Protein AF-A0AAW4WGA5-F1 (afdb_monomer)

Secondary structure (DSSP, 8-state):
---EEEEEEEETTSPEEPPPTT--SHHHHHHHHHHH-SS-EEEEEEEEPPPPPHHHHHHHHHHHHHHHHHHT-SS-EEEEEETTS-EEEEEEETTEEEETT-SSEES-HHHHHHHHHHH--S-EEEEEE-

Structure (mmCIF, N/CA/C/O backbone):
data_AF-A0AAW4WGA5-F1
#
_entry.id   AF-A0AAW4WGA5-F1
#
loop_
_atom_site.group_PDB
_atom_site.id
_atom_site.type_symbol
_atom_site.label_atom_id
_atom_site.label_alt_id
_atom_site.label_comp_id
_atom_site.label_asym_id
_atom_site.label_entity_id
_atom_site.label_seq_id
_atom_site.pdbx_PDB_ins_code
_atom_site.Cartn_x
_atom_site.Cartn_y
_atom_site.Cartn_z
_atom_site.occupancy
_atom_site.B_iso_or_equiv
_atom_site.auth_seq_id
_atom_site.auth_comp_id
_atom_site.auth_asym_id
_atom_site.auth_atom_id
_atom_site.pdbx_PDB_model_num
ATOM 1 N N . MET A 1 1 ? 5.577 13.013 -8.281 1.00 40.00 1 MET A N 1
ATOM 2 C CA . MET A 1 1 ? 5.959 11.819 -9.052 1.00 40.00 1 MET A CA 1
ATOM 3 C C . MET A 1 1 ? 7.073 12.205 -10.008 1.00 40.00 1 MET A C 1
ATOM 5 O O . MET A 1 1 ? 6.894 13.150 -10.772 1.00 40.00 1 MET A O 1
ATOM 9 N N . VAL A 1 2 ? 8.250 11.594 -9.876 1.00 35.97 2 VAL A N 1
ATOM 10 C CA . VAL A 1 2 ? 9.372 11.785 -10.805 1.00 35.97 2 VAL A CA 1
ATOM 11 C C . VAL A 1 2 ? 9.422 10.522 -11.656 1.00 35.97 2 VAL A C 1
ATOM 13 O O . VAL A 1 2 ? 9.929 9.507 -11.209 1.00 35.97 2 VAL A O 1
ATOM 16 N N . GLU A 1 3 ? 8.859 10.565 -12.859 1.00 40.66 3 GLU A N 1
ATOM 17 C CA . GLU A 1 3 ? 8.854 9.417 -13.772 1.00 40.66 3 GLU A CA 1
ATOM 18 C C . GLU A 1 3 ? 10.295 8.961 -14.061 1.00 40.66 3 GLU A C 1
ATOM 20 O O . GLU A 1 3 ? 11.137 9.749 -14.509 1.00 40.66 3 GLU A O 1
ATOM 25 N N . LYS A 1 4 ? 10.610 7.686 -13.797 1.00 44.44 4 LYS A N 1
ATOM 26 C CA . LYS A 1 4 ? 11.892 7.098 -14.199 1.00 44.44 4 LYS A CA 1
ATOM 27 C C . LYS A 1 4 ? 11.749 6.469 -15.576 1.00 44.44 4 LYS A C 1
ATOM 29 O O . LYS A 1 4 ? 11.153 5.415 -15.758 1.00 44.44 4 LYS A O 1
ATOM 34 N N . ILE A 1 5 ? 12.377 7.104 -16.556 1.00 46.84 5 ILE A N 1
ATOM 35 C CA . ILE A 1 5 ? 12.382 6.637 -17.940 1.00 46.84 5 ILE A CA 1
ATOM 36 C C . ILE A 1 5 ? 13.477 5.577 -18.113 1.00 46.84 5 ILE A C 1
ATOM 38 O O . ILE A 1 5 ? 14.666 5.862 -17.931 1.00 46.84 5 ILE A O 1
ATOM 42 N N . LYS A 1 6 ? 13.106 4.354 -18.508 1.00 49.53 6 LYS A N 1
ATOM 43 C CA . LYS A 1 6 ? 14.068 3.353 -18.982 1.00 49.53 6 LYS A CA 1
ATOM 44 C C . LYS A 1 6 ? 14.220 3.512 -20.484 1.00 49.53 6 LYS A C 1
ATOM 46 O O . LYS A 1 6 ? 13.460 2.978 -21.282 1.00 49.53 6 LYS A O 1
ATOM 51 N N . VAL A 1 7 ? 15.239 4.264 -20.862 1.00 53.25 7 VAL A N 1
ATOM 52 C CA . VAL A 1 7 ? 15.587 4.488 -22.262 1.00 53.25 7 VAL A CA 1
ATOM 53 C C . VAL A 1 7 ? 16.492 3.359 -22.754 1.00 53.25 7 VAL A C 1
ATOM 55 O O . VAL A 1 7 ? 17.452 2.984 -22.073 1.00 53.25 7 VAL A O 1
ATOM 58 N N . TRP A 1 8 ? 16.256 2.863 -23.967 1.00 57.31 8 TRP A N 1
ATOM 59 C CA . TRP A 1 8 ? 17.245 2.078 -24.702 1.00 57.31 8 TRP A CA 1
ATOM 60 C C . TRP A 1 8 ? 17.418 2.594 -26.124 1.00 57.31 8 TRP A C 1
ATOM 62 O O . TRP A 1 8 ? 16.525 3.154 -26.759 1.00 57.31 8 TRP A O 1
ATOM 72 N N . VAL A 1 9 ? 18.620 2.383 -26.640 1.00 54.50 9 VAL A N 1
ATOM 73 C CA . VAL A 1 9 ? 18.988 2.774 -27.992 1.00 54.50 9 VAL A CA 1
ATOM 74 C C . VAL A 1 9 ? 19.482 1.542 -28.713 1.00 54.50 9 VAL A C 1
ATOM 76 O O . VAL A 1 9 ? 20.456 0.936 -28.274 1.00 54.50 9 VAL A O 1
ATOM 79 N N . GLU A 1 10 ? 18.820 1.186 -29.806 1.00 53.34 10 GLU A N 1
ATOM 80 C CA . GLU A 1 10 ? 19.182 0.059 -30.652 1.00 53.34 10 GLU A CA 1
ATOM 81 C C . GLU A 1 10 ? 19.867 0.586 -31.915 1.00 53.34 10 GLU A C 1
ATOM 83 O O . GLU A 1 10 ? 19.279 1.285 -32.748 1.00 53.34 10 GLU A O 1
ATOM 88 N N . LEU A 1 11 ? 21.154 0.278 -32.056 1.00 56.59 11 LEU A N 1
ATOM 89 C CA . LEU A 1 11 ? 21.873 0.543 -33.296 1.00 56.59 11 LEU A CA 1
ATOM 90 C C . LEU A 1 11 ? 21.382 -0.436 -34.366 1.00 56.59 11 LEU A C 1
ATOM 92 O O . LEU A 1 11 ? 21.035 -1.571 -34.063 1.00 56.59 11 LEU A O 1
ATOM 96 N N . SER A 1 12 ? 21.441 -0.052 -35.639 1.00 55.16 12 SER A N 1
ATOM 97 C CA . SER A 1 12 ? 21.082 -0.910 -36.791 1.00 55.16 12 SER A CA 1
ATOM 98 C C . SER A 1 12 ? 21.855 -2.248 -36.896 1.00 55.16 12 SER A C 1
ATOM 100 O O . SER A 1 12 ? 21.590 -3.037 -37.800 1.00 55.16 12 SER A O 1
ATOM 102 N N . GLY A 1 13 ? 22.780 -2.527 -35.967 1.00 56.28 13 GLY A N 1
ATOM 103 C CA . GLY A 1 13 ? 23.454 -3.815 -35.766 1.00 56.28 13 GLY A CA 1
ATOM 104 C C . GLY A 1 13 ? 22.978 -4.649 -34.562 1.00 56.28 13 GLY A C 1
ATOM 105 O O . GLY A 1 13 ? 23.555 -5.707 -34.335 1.00 56.28 13 GLY A O 1
ATOM 106 N N . GLY A 1 14 ? 21.962 -4.211 -33.805 1.00 54.28 14 GLY A N 1
ATOM 107 C CA . GLY A 1 14 ? 21.426 -4.910 -32.623 1.00 54.28 14 GLY A CA 1
ATOM 108 C C . GLY A 1 14 ? 22.147 -4.612 -31.299 1.00 54.28 14 GLY A C 1
ATOM 109 O O . GLY A 1 14 ? 21.862 -5.245 -30.285 1.00 54.28 14 GLY A O 1
ATOM 110 N N . ASP A 1 15 ? 23.084 -3.661 -31.291 1.00 54.88 15 ASP A N 1
ATOM 111 C CA . ASP A 1 15 ? 23.802 -3.251 -30.083 1.00 54.88 15 ASP A CA 1
ATOM 112 C C . ASP A 1 15 ? 22.988 -2.227 -29.276 1.00 54.88 15 ASP A C 1
ATOM 114 O O . ASP A 1 15 ? 22.498 -1.236 -29.829 1.00 54.88 15 ASP A O 1
ATOM 118 N N . ILE A 1 16 ? 22.900 -2.441 -27.958 1.00 58.72 16 ILE A N 1
ATOM 119 C CA . ILE A 1 16 ? 22.262 -1.514 -27.013 1.00 58.72 16 ILE A CA 1
ATOM 120 C C . ILE A 1 16 ? 23.281 -0.448 -26.591 1.00 58.72 16 ILE A C 1
ATOM 122 O O . ILE A 1 16 ? 24.296 -0.769 -25.965 1.00 58.72 16 ILE A O 1
ATOM 126 N N . ALA A 1 17 ? 23.024 0.826 -26.900 1.00 59.03 17 ALA A N 1
ATOM 127 C CA . ALA A 1 17 ? 23.881 1.921 -26.445 1.00 59.03 17 ALA A CA 1
ATOM 128 C C . ALA A 1 17 ? 23.539 2.342 -25.007 1.00 59.03 17 ALA A C 1
ATOM 130 O O . ALA A 1 17 ? 22.378 2.370 -24.594 1.00 59.03 17 ALA A O 1
ATOM 131 N N . LYS A 1 18 ? 24.570 2.694 -24.231 1.00 63.09 18 LYS A N 1
ATOM 132 C CA . LYS A 1 18 ? 24.400 3.178 -22.859 1.00 63.09 18 LYS A CA 1
ATOM 133 C C . LYS A 1 18 ? 23.824 4.593 -22.876 1.00 63.09 18 LYS A C 1
ATOM 135 O O . LYS A 1 18 ? 24.451 5.506 -23.412 1.00 63.09 18 LYS A O 1
ATOM 140 N N . VAL A 1 19 ? 22.672 4.770 -22.242 1.00 66.31 19 VAL A N 1
ATOM 141 C CA . VAL A 1 19 ? 22.026 6.077 -22.100 1.00 66.31 19 VAL A CA 1
ATOM 142 C C . VAL A 1 19 ? 22.741 6.891 -21.010 1.00 66.31 19 VAL A C 1
ATOM 144 O O . VAL A 1 19 ? 23.023 6.351 -19.935 1.00 66.31 19 VAL A O 1
ATOM 147 N N . PRO A 1 20 ? 23.096 8.161 -21.267 1.00 68.19 20 PRO A N 1
ATOM 148 C CA . PRO A 1 20 ? 23.709 9.032 -20.269 1.00 68.19 20 PRO A CA 1
ATOM 149 C C . PRO A 1 20 ? 22.776 9.372 -19.097 1.00 68.19 20 PRO A C 1
ATOM 151 O O . PRO A 1 20 ? 21.586 9.582 -19.290 1.00 68.19 20 PRO A O 1
ATOM 154 N N . GLU A 1 21 ? 23.334 9.564 -17.896 1.00 66.19 21 GLU A N 1
ATOM 155 C CA . GLU A 1 21 ? 22.577 9.899 -16.667 1.00 66.19 21 GLU A CA 1
ATOM 156 C C . GLU A 1 21 ? 21.867 11.267 -16.696 1.00 66.19 21 GLU A C 1
ATOM 158 O O . GLU A 1 21 ? 21.079 11.588 -15.803 1.00 66.19 21 GLU A O 1
ATOM 163 N N . TRP A 1 22 ? 22.172 12.106 -17.691 1.00 72.38 22 TRP A N 1
ATOM 164 C CA . TRP A 1 22 ? 21.495 13.387 -17.883 1.00 72.38 22 TRP A CA 1
ATOM 165 C C . TRP A 1 22 ? 20.147 13.242 -18.592 1.00 72.38 22 TRP A C 1
ATOM 167 O O . TRP A 1 22 ? 19.345 14.164 -18.500 1.00 72.38 22 TRP A O 1
ATOM 177 N N . VAL A 1 23 ? 19.887 12.112 -19.259 1.00 68.94 23 VAL A N 1
ATOM 178 C CA . VAL A 1 23 ? 18.605 11.845 -19.918 1.00 68.94 23 VAL A CA 1
ATOM 179 C C . VAL A 1 23 ? 17.590 11.440 -18.858 1.00 68.94 23 VAL A C 1
ATOM 181 O O . VAL A 1 23 ? 17.658 10.333 -18.326 1.00 68.94 23 VAL A O 1
ATOM 184 N N . LYS A 1 24 ? 16.687 12.361 -18.515 1.00 66.81 24 LYS A N 1
ATOM 185 C CA . LYS A 1 24 ? 15.695 12.162 -17.447 1.00 66.81 24 LYS A CA 1
ATOM 186 C C . LYS A 1 24 ? 14.260 12.391 -17.898 1.00 66.81 24 LYS A C 1
ATOM 188 O O . LYS A 1 24 ? 13.345 12.006 -17.185 1.00 66.81 24 LYS A O 1
ATOM 193 N N . THR A 1 25 ? 14.075 13.030 -19.045 1.00 64.81 25 THR A N 1
ATOM 194 C CA . THR A 1 25 ? 12.771 13.413 -19.585 1.00 64.81 25 THR A CA 1
ATOM 195 C C . THR A 1 25 ? 12.653 13.000 -21.050 1.00 64.81 25 THR A C 1
ATOM 197 O O . THR A 1 25 ? 13.658 12.709 -21.704 1.00 64.81 25 THR A O 1
ATOM 200 N N . GLU A 1 26 ? 11.429 12.994 -21.578 1.00 59.88 26 GLU A N 1
ATOM 201 C CA . GLU A 1 26 ? 11.171 12.790 -23.010 1.00 59.88 26 GLU A CA 1
ATOM 202 C C . GLU A 1 26 ? 11.906 13.837 -23.868 1.00 59.88 26 GLU A C 1
ATOM 204 O O . GLU A 1 26 ? 12.521 13.500 -24.876 1.00 59.88 26 GLU A O 1
ATOM 209 N N . GLU A 1 27 ? 11.961 15.094 -23.417 1.00 69.19 27 GLU A N 1
ATOM 210 C CA . GLU A 1 27 ? 12.687 16.168 -24.109 1.00 69.19 27 GLU A CA 1
ATOM 211 C C . GLU A 1 27 ? 14.212 15.931 -24.115 1.00 69.19 27 GLU A C 1
ATOM 213 O O . GLU A 1 27 ? 14.877 16.112 -25.141 1.00 69.19 27 GLU A O 1
ATOM 218 N N . ASP A 1 28 ? 14.785 15.459 -22.999 1.00 73.06 28 ASP A N 1
ATOM 219 C CA . ASP A 1 28 ? 16.201 15.072 -22.947 1.00 73.06 28 ASP A CA 1
ATOM 220 C C . ASP A 1 28 ? 16.498 13.890 -23.875 1.00 73.06 28 ASP A C 1
ATOM 222 O O . ASP A 1 28 ? 17.578 13.814 -24.467 1.00 73.06 28 ASP A O 1
ATOM 226 N N . LEU A 1 29 ? 15.541 12.970 -24.008 1.00 69.25 29 LEU A N 1
ATOM 227 C CA . LEU A 1 29 ? 15.646 11.817 -24.886 1.00 69.25 29 LEU A CA 1
ATOM 228 C C . LEU A 1 29 ? 15.637 12.233 -26.356 1.00 69.25 29 LEU A C 1
ATOM 230 O O . LEU A 1 29 ? 16.504 11.795 -27.113 1.00 69.25 29 LEU A O 1
ATOM 234 N N . GLU A 1 30 ? 14.711 13.101 -26.758 1.00 68.50 30 GLU A N 1
ATOM 235 C CA . GLU A 1 30 ? 14.681 13.655 -28.113 1.00 68.50 30 GLU A CA 1
ATOM 236 C C . GLU A 1 30 ? 15.983 14.393 -28.432 1.00 68.50 30 GLU A C 1
ATOM 238 O O . GLU A 1 30 ? 16.541 14.257 -29.526 1.00 68.50 30 GLU A O 1
ATOM 243 N N . LYS A 1 31 ? 16.520 15.143 -27.467 1.00 74.62 31 LYS A N 1
ATOM 244 C CA . LYS A 1 31 ? 17.804 15.827 -27.615 1.00 74.62 31 LYS A CA 1
ATOM 245 C C . LYS A 1 31 ? 18.967 14.844 -27.751 1.00 74.62 31 LYS A C 1
ATOM 247 O O . LYS A 1 31 ? 19.790 15.003 -28.651 1.00 74.62 31 LYS A O 1
ATOM 252 N N . PHE A 1 32 ? 19.018 13.812 -26.911 1.00 73.00 32 PHE A N 1
ATOM 253 C CA . PHE A 1 32 ? 20.031 12.757 -26.980 1.00 73.00 32 PHE A CA 1
ATOM 254 C C . PHE A 1 32 ? 19.974 12.015 -28.319 1.00 73.00 32 PHE A C 1
ATOM 256 O O . PHE A 1 32 ? 21.001 11.836 -28.975 1.00 73.00 32 PHE A O 1
ATOM 263 N N . ALA A 1 33 ? 18.773 11.646 -28.762 1.00 66.75 33 ALA A N 1
ATOM 264 C CA . ALA A 1 33 ? 18.541 10.997 -30.042 1.00 66.75 33 ALA A CA 1
ATOM 265 C C . ALA A 1 33 ? 19.012 11.880 -31.205 1.00 66.75 33 ALA A C 1
ATOM 267 O O . ALA A 1 33 ? 19.750 11.405 -32.063 1.00 66.75 33 ALA A O 1
ATOM 268 N N . ASN A 1 34 ? 18.667 13.169 -31.208 1.00 69.62 34 ASN A N 1
ATOM 269 C CA . ASN A 1 34 ? 19.091 14.112 -32.246 1.00 69.62 34 ASN A CA 1
ATOM 270 C C . ASN A 1 34 ? 20.612 14.340 -32.273 1.00 69.62 34 ASN A C 1
ATOM 272 O O . ASN A 1 34 ? 21.186 14.484 -33.352 1.00 69.62 34 ASN A O 1
ATOM 276 N N . GLU A 1 35 ? 21.281 14.355 -31.116 1.00 66.69 35 GLU A N 1
ATOM 277 C CA . GLU A 1 35 ? 22.741 14.505 -31.032 1.00 66.69 35 GLU A CA 1
ATOM 278 C C . GLU A 1 35 ? 23.501 13.250 -31.508 1.00 66.69 35 GLU A C 1
ATOM 280 O O . GLU A 1 35 ? 24.602 13.371 -32.051 1.00 66.69 35 GLU A O 1
ATOM 285 N N . TYR A 1 36 ? 22.923 12.053 -31.346 1.00 62.44 36 TYR A N 1
ATOM 286 C CA . TYR A 1 36 ? 23.556 10.774 -31.706 1.00 62.44 36 TYR A CA 1
ATOM 287 C C . TYR A 1 36 ? 23.088 10.192 -33.053 1.00 62.44 36 TYR A C 1
ATOM 289 O O . TYR A 1 36 ? 23.766 9.325 -33.616 1.00 62.44 36 TYR A O 1
ATOM 297 N N . ALA A 1 37 ? 21.975 10.670 -33.617 1.00 56.75 37 ALA A N 1
ATOM 298 C CA . ALA A 1 37 ? 21.408 10.179 -34.870 1.00 56.75 37 ALA A CA 1
ATOM 299 C C . ALA A 1 37 ? 22.170 10.680 -36.110 1.00 56.75 37 ALA A C 1
ATOM 301 O O . ALA A 1 37 ? 21.701 11.517 -36.879 1.00 56.75 37 ALA A O 1
ATOM 302 N N . ASN A 1 38 ? 23.301 10.045 -36.409 1.00 52.81 38 ASN A N 1
ATOM 303 C CA . ASN A 1 38 ? 23.696 9.842 -37.803 1.00 52.81 38 ASN A CA 1
ATOM 304 C C . ASN A 1 38 ? 22.901 8.648 -38.366 1.00 52.81 38 ASN A C 1
ATOM 306 O O . ASN A 1 38 ? 23.370 7.518 -38.327 1.00 52.81 38 ASN A O 1
ATOM 310 N N . GLN A 1 39 ? 21.675 8.911 -38.835 1.00 52.97 39 GLN A N 1
ATOM 311 C CA . GLN A 1 39 ? 20.808 8.104 -39.727 1.00 52.97 39 GLN A CA 1
ATOM 312 C C . GLN A 1 39 ? 20.589 6.587 -39.479 1.00 52.97 39 GLN A C 1
ATOM 314 O O . GLN A 1 39 ? 19.871 5.976 -40.262 1.00 52.97 39 GLN A O 1
ATOM 319 N N . ASN A 1 40 ? 21.128 5.960 -38.428 1.00 53.34 40 ASN A N 1
ATOM 320 C CA . ASN A 1 40 ? 21.179 4.491 -38.312 1.00 53.34 40 ASN A CA 1
ATOM 321 C C . ASN A 1 40 ? 20.847 3.944 -36.909 1.00 53.34 40 ASN A C 1
ATOM 323 O O . ASN A 1 40 ? 21.369 2.900 -36.502 1.00 53.34 40 ASN A O 1
ATOM 327 N N . ILE A 1 41 ? 19.995 4.647 -36.161 1.00 57.47 41 ILE A N 1
ATOM 328 C CA . ILE A 1 41 ? 19.660 4.325 -34.769 1.00 57.47 41 ILE A CA 1
ATOM 329 C C . ILE A 1 41 ? 18.138 4.324 -34.584 1.00 57.47 41 ILE A C 1
ATOM 331 O O . ILE A 1 41 ? 17.471 5.258 -35.026 1.00 57.47 41 ILE A O 1
ATOM 335 N N . SER A 1 42 ? 17.613 3.289 -33.927 1.00 56.72 42 SER A N 1
ATOM 336 C CA . SER A 1 42 ? 16.246 3.226 -33.406 1.00 56.72 42 SER A CA 1
ATOM 337 C C . SER A 1 42 ? 16.276 3.536 -31.907 1.00 56.72 42 SER 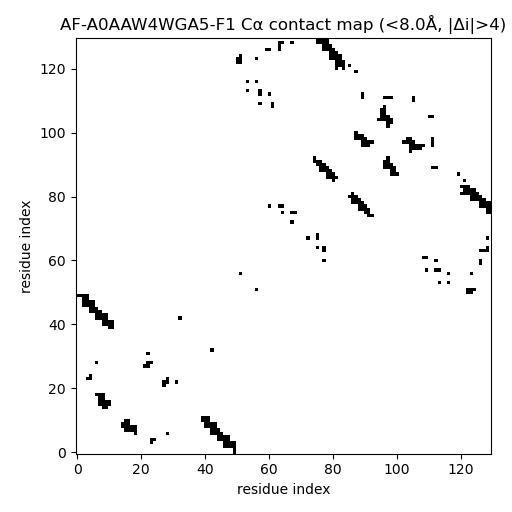A C 1
ATOM 339 O O . SER A 1 42 ? 17.116 3.005 -31.179 1.00 56.72 42 SER A O 1
ATOM 341 N N . VAL A 1 43 ? 15.396 4.417 -31.436 1.00 56.28 43 VAL A N 1
ATOM 342 C CA . VAL A 1 43 ? 15.313 4.817 -30.022 1.00 56.28 43 VAL A CA 1
ATOM 343 C C . VAL A 1 43 ? 13.962 4.372 -29.475 1.00 56.28 43 VAL A C 1
ATOM 345 O O . VAL A 1 43 ? 12.936 4.648 -30.094 1.00 56.28 43 VAL A O 1
ATOM 348 N N . GLY A 1 44 ? 13.975 3.679 -28.336 1.00 56.03 44 GLY A N 1
ATOM 349 C CA . GLY A 1 44 ? 12.781 3.275 -27.597 1.00 56.03 44 GLY A CA 1
ATOM 350 C C . GLY A 1 44 ? 12.884 3.697 -26.134 1.00 56.03 44 GLY A C 1
ATOM 351 O O . GLY A 1 44 ? 13.980 3.824 -25.582 1.00 56.03 44 GLY A O 1
ATOM 352 N N . 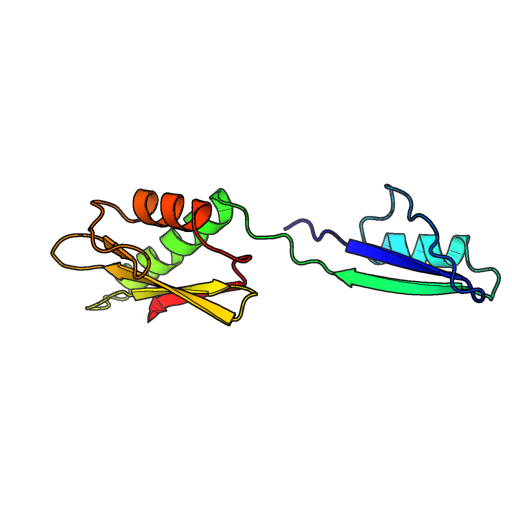TYR A 1 45 ? 11.744 3.935 -25.502 1.00 51.88 45 TYR A N 1
ATOM 353 C CA . TYR A 1 45 ? 11.660 4.196 -24.073 1.00 51.88 45 TYR A CA 1
ATOM 354 C C . TYR A 1 45 ? 10.495 3.408 -23.488 1.00 51.88 45 TYR A C 1
ATOM 356 O O . TYR A 1 45 ? 9.441 3.322 -24.114 1.00 51.88 45 TYR A O 1
ATOM 364 N N . ASP A 1 46 ? 10.697 2.874 -22.288 1.00 52.12 46 ASP A N 1
ATOM 365 C CA . ASP A 1 46 ? 9.605 2.509 -21.393 1.00 52.12 46 ASP A CA 1
ATOM 366 C C . ASP A 1 46 ? 9.509 3.582 -20.311 1.00 52.12 46 ASP A C 1
ATOM 368 O O . ASP A 1 46 ? 10.501 3.918 -19.649 1.00 52.12 46 ASP A O 1
ATOM 372 N N . LEU A 1 47 ? 8.301 4.105 -20.120 1.00 49.06 47 LEU A N 1
ATOM 373 C CA . LEU A 1 47 ? 7.935 4.757 -18.873 1.00 49.06 47 LEU A CA 1
ATOM 374 C C . LEU A 1 47 ? 7.763 3.630 -17.858 1.00 49.06 47 LEU A C 1
ATOM 376 O O . LEU A 1 47 ? 6.843 2.825 -17.976 1.00 49.06 47 LEU A O 1
ATOM 380 N N . LEU A 1 48 ? 8.705 3.509 -16.926 1.00 52.44 48 LEU A N 1
ATOM 381 C CA . LEU A 1 48 ? 8.477 2.671 -15.763 1.00 52.44 48 LEU A CA 1
ATOM 382 C C . LEU A 1 48 ? 7.725 3.553 -14.775 1.00 52.44 48 LEU A C 1
ATOM 384 O O . LEU A 1 48 ? 8.298 4.533 -14.288 1.00 52.44 48 LEU A O 1
ATOM 388 N N . ASP A 1 49 ? 6.462 3.224 -14.509 1.00 58.34 49 ASP A N 1
ATOM 389 C CA . ASP A 1 49 ? 5.795 3.743 -13.320 1.00 58.34 49 ASP A CA 1
ATOM 390 C C . ASP A 1 49 ? 6.715 3.429 -12.136 1.00 58.34 49 ASP A C 1
ATOM 392 O O . ASP A 1 49 ? 7.183 2.293 -11.978 1.00 58.34 49 ASP A O 1
ATOM 396 N N . GLU A 1 50 ? 7.104 4.460 -11.379 1.00 66.94 50 GLU A N 1
ATOM 397 C CA . GLU A 1 50 ? 7.878 4.202 -10.172 1.00 66.94 50 GLU A CA 1
ATOM 398 C C . GLU A 1 50 ? 7.012 3.318 -9.274 1.00 66.94 50 GLU A C 1
ATOM 400 O O . GLU A 1 50 ? 5.835 3.631 -9.084 1.00 66.94 50 GLU A O 1
ATOM 405 N N . PRO A 1 51 ? 7.556 2.206 -8.750 1.00 77.56 51 PRO A N 1
ATOM 406 C CA . PRO A 1 51 ? 6.808 1.419 -7.793 1.00 77.56 51 PRO A CA 1
ATOM 407 C C . PRO A 1 51 ? 6.462 2.332 -6.620 1.00 77.56 51 PRO A C 1
ATOM 409 O O . PRO A 1 51 ? 7.358 2.973 -6.062 1.00 77.56 51 PRO A O 1
ATOM 412 N N . MET A 1 52 ? 5.165 2.407 -6.318 1.00 87.62 52 MET A N 1
ATOM 413 C CA . MET A 1 52 ? 4.621 3.175 -5.203 1.00 87.62 52 MET A CA 1
ATOM 414 C C . MET A 1 52 ? 5.433 2.858 -3.951 1.00 87.62 52 MET A C 1
ATOM 416 O O . MET A 1 52 ? 5.578 1.683 -3.613 1.00 87.62 52 MET A O 1
ATOM 420 N N . ASP A 1 53 ? 6.000 3.878 -3.308 1.00 92.44 53 ASP A N 1
ATOM 421 C CA . ASP A 1 53 ? 6.757 3.671 -2.077 1.00 92.44 53 ASP A CA 1
ATOM 422 C C . ASP A 1 53 ? 5.828 3.478 -0.866 1.00 92.44 53 ASP A C 1
ATOM 424 O O . ASP A 1 53 ? 4.612 3.655 -0.955 1.00 92.44 53 ASP A O 1
ATOM 428 N N . GLN A 1 54 ? 6.392 3.069 0.277 1.00 94.38 54 GLN A N 1
ATOM 429 C CA . GLN A 1 54 ? 5.595 2.757 1.467 1.00 94.38 54 GLN A CA 1
ATOM 430 C C . GLN A 1 54 ? 4.849 3.986 2.001 1.00 94.38 54 GLN A C 1
ATOM 432 O O . GLN A 1 54 ? 3.707 3.856 2.435 1.00 94.38 54 GLN A O 1
ATOM 437 N N . ASP A 1 55 ? 5.469 5.168 1.964 1.00 95.06 55 ASP A N 1
ATOM 438 C CA . ASP A 1 55 ? 4.850 6.395 2.469 1.00 95.06 55 ASP A CA 1
ATOM 439 C C . ASP A 1 55 ? 3.659 6.787 1.578 1.00 95.06 55 ASP A C 1
ATOM 441 O O . ASP A 1 55 ? 2.573 7.083 2.085 1.00 95.06 55 ASP A O 1
ATOM 445 N N . GLU A 1 56 ? 3.831 6.719 0.254 1.00 94.19 56 GLU A N 1
ATOM 446 C CA . GLU A 1 56 ? 2.767 6.952 -0.726 1.00 94.19 56 GLU A CA 1
ATOM 447 C C . GLU A 1 56 ? 1.636 5.925 -0.585 1.00 94.19 56 GLU A C 1
ATOM 449 O O 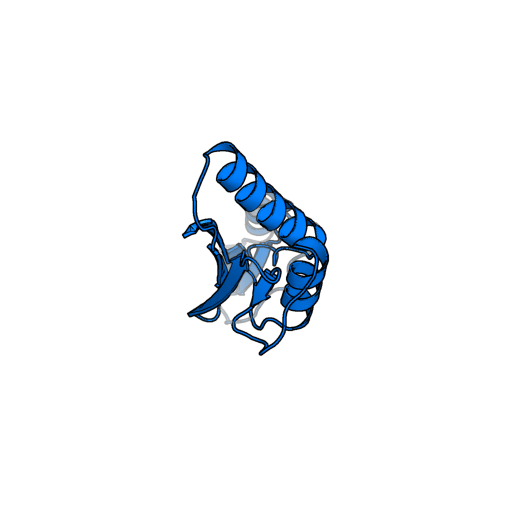. GLU A 1 56 ? 0.457 6.288 -0.580 1.00 94.19 56 GLU A O 1
ATOM 454 N N . PHE A 1 57 ? 1.979 4.650 -0.409 1.00 96.19 57 PHE A N 1
ATOM 455 C CA . PHE A 1 57 ? 1.011 3.581 -0.193 1.00 96.19 57 PHE A CA 1
ATOM 456 C C . PHE A 1 57 ? 0.150 3.823 1.050 1.00 96.19 57 PHE A C 1
ATOM 458 O O . PHE A 1 57 ? -1.083 3.788 0.976 1.00 96.19 57 PHE A O 1
ATOM 465 N N . LEU A 1 58 ? 0.785 4.118 2.188 1.00 97.38 58 LEU A N 1
ATOM 466 C CA . LEU A 1 58 ? 0.087 4.401 3.441 1.00 97.38 58 LEU A CA 1
ATOM 467 C C . LEU A 1 58 ? -0.810 5.638 3.318 1.00 97.38 58 LEU A C 1
ATOM 469 O O . LEU A 1 58 ? -1.944 5.628 3.811 1.00 97.38 58 LEU A O 1
ATOM 473 N N . GLU A 1 59 ? -0.340 6.686 2.635 1.00 96.81 59 GLU A N 1
ATOM 474 C CA . GLU A 1 59 ? -1.126 7.895 2.380 1.00 96.81 59 GLU A CA 1
ATOM 475 C C . GLU A 1 59 ? -2.376 7.587 1.545 1.00 96.81 59 GLU A C 1
ATOM 477 O O . GLU A 1 59 ? -3.473 8.048 1.887 1.00 96.81 59 GLU A O 1
ATOM 482 N N . GLN A 1 60 ? -2.245 6.789 0.482 1.00 97.06 60 GLN A N 1
ATOM 483 C CA . GLN A 1 60 ? -3.359 6.439 -0.399 1.00 97.06 60 GLN A CA 1
ATOM 484 C C . GLN A 1 60 ? -4.389 5.537 0.290 1.00 97.06 60 GLN A C 1
ATOM 486 O O . GLN A 1 60 ? -5.584 5.844 0.240 1.00 97.06 60 GLN A O 1
ATOM 491 N N . VAL A 1 61 ? -3.949 4.488 0.995 1.00 97.44 61 VAL A N 1
ATOM 492 C CA . VAL A 1 61 ? -4.833 3.609 1.787 1.00 97.44 61 VAL A CA 1
ATOM 493 C C . VAL A 1 61 ? -5.610 4.420 2.824 1.00 97.44 61 VAL A C 1
ATOM 495 O O . VAL A 1 61 ? -6.840 4.348 2.887 1.00 97.44 61 VAL A O 1
ATOM 498 N N . THR A 1 62 ? -4.911 5.258 3.592 1.00 96.81 62 THR A N 1
ATOM 499 C CA . THR A 1 62 ? -5.528 6.097 4.629 1.00 96.81 62 THR A CA 1
ATOM 500 C C . THR A 1 62 ? -6.514 7.096 4.030 1.00 96.81 62 THR A C 1
ATOM 502 O O . THR A 1 62 ? -7.610 7.294 4.557 1.00 96.81 62 THR A O 1
ATOM 505 N N . SER A 1 63 ? -6.158 7.722 2.908 1.00 96.25 63 SER A N 1
ATOM 506 C CA . SER A 1 63 ? -7.018 8.699 2.237 1.00 96.25 63 SER A CA 1
ATOM 507 C C . SER A 1 63 ? -8.295 8.064 1.693 1.00 96.25 63 SER A C 1
ATOM 509 O O . SER A 1 63 ? -9.377 8.627 1.878 1.00 96.25 63 SER A O 1
ATOM 511 N N . ALA A 1 64 ? -8.186 6.889 1.067 1.00 96.00 64 ALA A N 1
ATOM 512 C CA . ALA A 1 64 ? -9.327 6.138 0.556 1.00 96.00 64 ALA A CA 1
ATOM 513 C C . ALA A 1 64 ? -10.272 5.721 1.693 1.00 96.00 64 ALA A C 1
ATOM 515 O O . ALA A 1 64 ? -11.484 5.932 1.605 1.00 96.00 64 ALA A O 1
ATOM 516 N N . TYR A 1 65 ? -9.714 5.207 2.790 1.00 96.88 65 TYR A N 1
ATOM 517 C CA . TYR A 1 65 ? -10.479 4.815 3.971 1.00 96.88 65 TYR A CA 1
ATOM 518 C C . TYR A 1 65 ? -11.201 6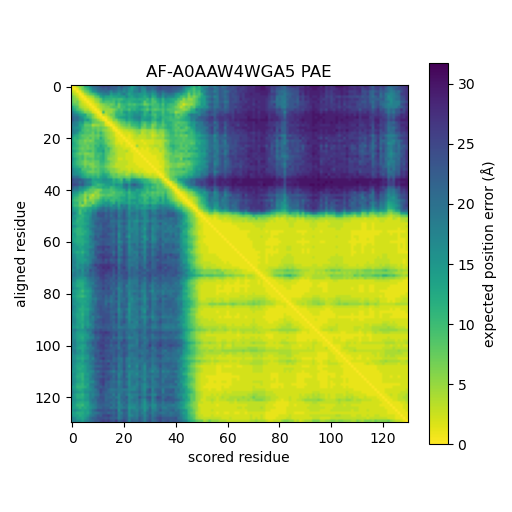.008 4.621 1.00 96.88 65 TYR A C 1
ATOM 520 O O . TYR A 1 65 ? -12.409 5.960 4.849 1.00 96.88 65 TYR A O 1
ATOM 528 N N . ILE A 1 66 ? -10.507 7.131 4.844 1.00 96.00 66 ILE A N 1
ATOM 529 C CA . ILE A 1 66 ? -11.112 8.341 5.426 1.00 96.00 66 ILE A CA 1
ATOM 530 C C . ILE A 1 66 ? -12.220 8.909 4.522 1.00 96.00 66 ILE A C 1
ATOM 532 O O . ILE A 1 66 ? -13.216 9.440 5.025 1.00 96.00 66 ILE A O 1
ATOM 536 N N . ASP A 1 67 ? -12.060 8.861 3.195 1.00 95.75 67 ASP A N 1
ATOM 537 C CA . ASP A 1 67 ? -13.133 9.250 2.270 1.00 95.75 67 ASP A CA 1
ATOM 538 C C . ASP A 1 67 ? -14.354 8.335 2.426 1.00 95.75 67 ASP A C 1
ATOM 540 O O . ASP A 1 67 ? -15.485 8.822 2.516 1.00 95.75 67 ASP A O 1
ATOM 544 N N . ALA A 1 68 ? -14.131 7.025 2.544 1.00 94.56 68 ALA A N 1
ATOM 545 C CA . ALA A 1 68 ? -15.193 6.054 2.760 1.00 94.56 68 ALA A CA 1
ATOM 546 C C . ALA A 1 68 ? -15.953 6.297 4.077 1.00 94.56 68 ALA A C 1
ATOM 548 O O . ALA A 1 68 ? -17.187 6.380 4.071 1.00 94.56 68 ALA A O 1
ATOM 549 N N . GLU A 1 69 ? -15.242 6.522 5.183 1.00 94.75 69 GLU A N 1
ATOM 550 C CA . GLU A 1 69 ? -15.857 6.874 6.468 1.00 94.75 69 GLU A CA 1
ATOM 551 C C . GLU A 1 69 ? -16.701 8.151 6.364 1.00 94.75 69 GLU A C 1
ATOM 553 O O . GLU A 1 69 ? -17.844 8.200 6.825 1.00 94.75 69 GLU A O 1
ATOM 558 N N . LYS A 1 70 ? -16.183 9.194 5.702 1.00 96.00 70 LYS A N 1
ATOM 559 C CA . LYS A 1 70 ? -16.913 10.461 5.502 1.00 96.00 70 LYS A CA 1
ATOM 560 C C . LYS A 1 70 ? -18.174 10.290 4.664 1.00 96.00 70 LYS A C 1
ATOM 562 O O . LYS A 1 70 ? -19.135 11.041 4.849 1.00 96.00 70 LYS A O 1
ATOM 567 N N . ARG A 1 71 ? -18.170 9.337 3.734 1.00 94.38 71 ARG A N 1
ATOM 568 C CA . ARG A 1 71 ? -19.328 8.988 2.902 1.00 94.38 71 ARG A CA 1
ATOM 569 C C . ARG A 1 71 ? -20.350 8.128 3.645 1.00 94.38 71 ARG A C 1
ATOM 571 O O . ARG A 1 71 ? -21.473 8.010 3.155 1.00 94.38 71 ARG A O 1
ATOM 578 N N . GLY A 1 72 ? -20.002 7.611 4.824 1.00 92.94 72 GLY A N 1
ATOM 579 C CA . GLY A 1 72 ? -20.892 6.838 5.682 1.00 92.94 72 GLY A CA 1
ATOM 580 C C . GLY A 1 72 ? -21.161 5.437 5.146 1.00 92.94 72 GLY A C 1
ATOM 581 O O . GLY A 1 72 ? -22.304 4.991 5.190 1.00 92.94 72 GLY A O 1
ATOM 582 N N . PHE A 1 73 ? -20.143 4.777 4.584 1.00 90.06 73 PHE A N 1
ATOM 583 C CA . PHE A 1 73 ? -20.255 3.363 4.235 1.00 90.06 73 PHE A CA 1
ATOM 584 C C . PHE A 1 73 ? -20.400 2.506 5.499 1.00 90.06 73 PHE A C 1
ATOM 586 O O . PHE A 1 73 ? -19.680 2.702 6.473 1.00 90.06 73 PHE A O 1
ATOM 593 N N . ASP A 1 74 ? -21.338 1.556 5.470 1.00 86.44 74 ASP A N 1
ATOM 594 C CA . ASP A 1 74 ? -21.619 0.652 6.597 1.00 86.44 74 ASP A CA 1
ATOM 595 C C . ASP A 1 74 ? -20.588 -0.489 6.723 1.00 86.44 74 ASP A C 1
ATOM 597 O O . ASP A 1 74 ? -20.521 -1.162 7.749 1.00 86.44 74 ASP A O 1
ATOM 601 N N . SER A 1 75 ? -19.822 -0.739 5.660 1.00 91.62 75 SER A N 1
ATOM 602 C CA . SER A 1 75 ? -18.748 -1.726 5.577 1.00 91.62 75 SER A CA 1
ATOM 603 C C . SER A 1 75 ? -17.708 -1.175 4.612 1.00 91.62 75 SER A C 1
ATOM 605 O O . SER A 1 75 ? -18.080 -0.693 3.541 1.00 91.62 75 SER A O 1
ATOM 607 N N . ILE A 1 76 ? -16.438 -1.197 5.013 1.00 95.62 76 ILE A N 1
ATOM 608 C CA . ILE A 1 76 ? -15.331 -0.669 4.218 1.00 95.62 76 ILE A CA 1
ATOM 609 C C . ILE A 1 76 ? -14.353 -1.808 3.960 1.00 95.62 76 ILE A C 1
ATOM 611 O O . ILE A 1 76 ? -13.805 -2.393 4.898 1.00 95.62 76 ILE A O 1
ATOM 615 N N . VAL A 1 77 ? -14.128 -2.104 2.683 1.00 97.19 77 VAL A N 1
ATOM 616 C CA . VAL A 1 77 ? -13.066 -3.004 2.241 1.00 97.19 77 VAL A CA 1
ATOM 617 C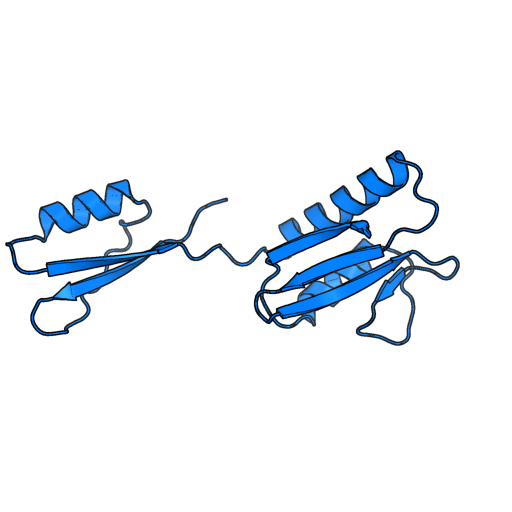 C . VAL A 1 77 ? -12.107 -2.208 1.368 1.00 97.19 77 VAL A C 1
ATOM 619 O O . VAL A 1 77 ? -12.509 -1.63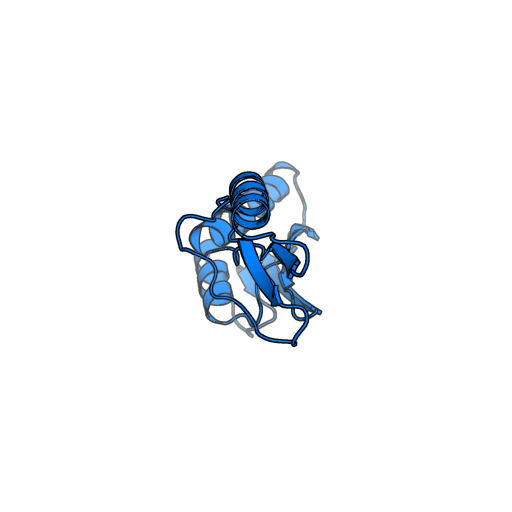3 0.358 1.00 97.19 77 VAL A O 1
ATOM 622 N N . VAL A 1 78 ? -10.836 -2.151 1.759 1.00 97.75 78 VAL A N 1
ATOM 623 C CA . VAL A 1 78 ? -9.773 -1.575 0.929 1.00 97.75 78 VAL A CA 1
ATOM 624 C C . VAL A 1 78 ? -9.215 -2.689 0.054 1.00 97.75 78 VAL A C 1
ATOM 626 O O . VAL A 1 78 ? -8.656 -3.651 0.577 1.00 97.75 78 VAL A O 1
ATOM 629 N N . ALA A 1 79 ? -9.367 -2.564 -1.260 1.00 97.88 79 ALA A N 1
ATOM 630 C CA . ALA A 1 79 ? -8.785 -3.474 -2.240 1.00 97.88 79 ALA A CA 1
ATOM 631 C C . ALA A 1 79 ? -7.516 -2.853 -2.840 1.00 97.88 79 ALA A C 1
ATOM 633 O O . ALA A 1 79 ? -7.535 -1.695 -3.270 1.00 97.88 79 ALA A O 1
ATOM 634 N N . ILE A 1 80 ? -6.431 -3.625 -2.861 1.00 97.81 80 ILE A N 1
ATOM 635 C CA . ILE A 1 80 ? -5.106 -3.233 -3.345 1.00 97.81 80 ILE A CA 1
ATOM 636 C C . ILE A 1 80 ? -4.724 -4.161 -4.497 1.00 97.81 80 ILE A C 1
ATOM 638 O O . ILE A 1 80 ? -4.417 -5.331 -4.267 1.00 97.81 80 ILE A O 1
ATOM 642 N N . ASP A 1 81 ? -4.734 -3.646 -5.724 1.00 95.44 81 ASP A N 1
ATOM 643 C C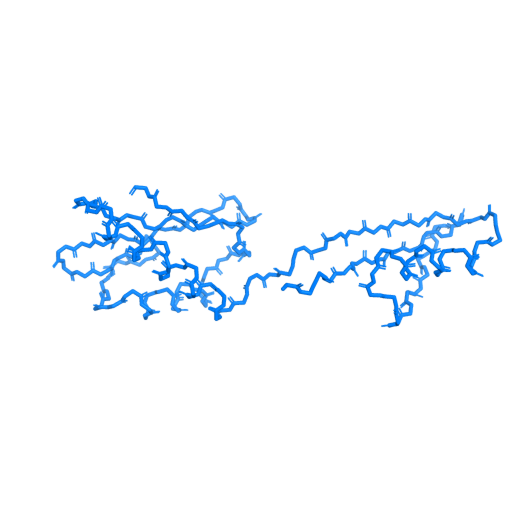A . ASP A 1 81 ? -4.305 -4.394 -6.906 1.00 95.44 81 ASP A CA 1
ATOM 644 C C . ASP A 1 81 ? -2.803 -4.250 -7.131 1.00 95.44 81 ASP A C 1
ATO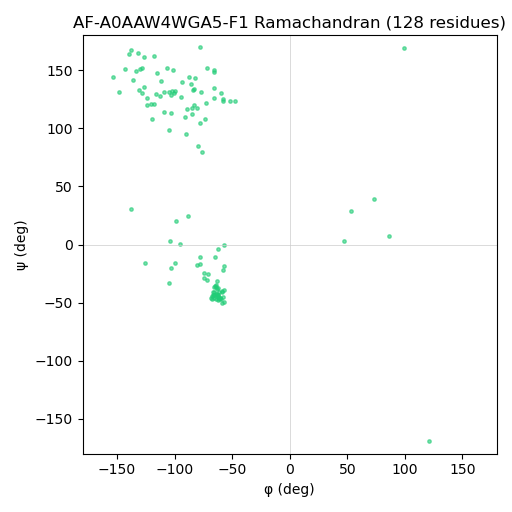M 646 O O . ASP A 1 81 ? -2.230 -3.171 -6.936 1.00 95.44 81 ASP A O 1
ATOM 650 N N . THR A 1 82 ? -2.181 -5.329 -7.602 1.00 92.94 82 THR A N 1
ATOM 651 C CA . THR A 1 82 ? -0.778 -5.339 -8.011 1.00 92.94 82 THR A CA 1
ATOM 652 C C . THR A 1 82 ? -0.598 -5.663 -9.489 1.00 92.94 82 THR A C 1
ATOM 654 O O . THR A 1 82 ? -1.453 -6.267 -10.141 1.00 92.94 82 THR A O 1
ATOM 657 N N . ASP A 1 83 ? 0.584 -5.335 -10.004 1.00 89.44 83 ASP A N 1
ATOM 658 C CA . ASP A 1 83 ? 1.043 -5.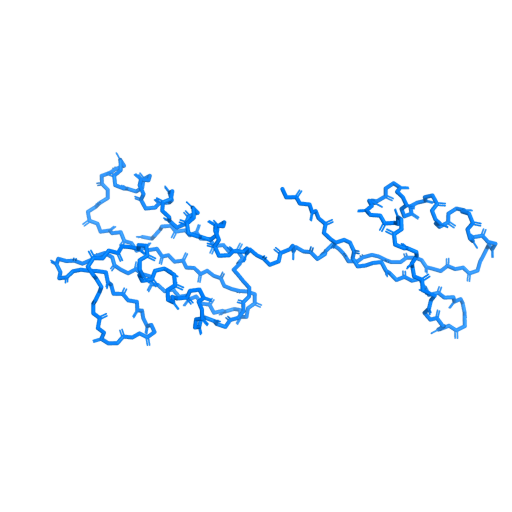679 -11.356 1.00 89.44 83 ASP A CA 1
ATOM 659 C C . ASP A 1 83 ? 1.172 -7.194 -11.625 1.00 89.44 83 ASP A C 1
ATOM 661 O O . ASP A 1 83 ? 1.454 -7.604 -12.754 1.00 89.44 83 ASP A O 1
ATOM 665 N N . LEU A 1 84 ? 0.949 -8.036 -10.611 1.00 90.50 84 LEU A N 1
ATOM 666 C CA . LEU A 1 84 ? 0.939 -9.497 -10.706 1.00 90.50 84 LEU A CA 1
ATOM 667 C C . LEU A 1 84 ? -0.477 -10.088 -10.806 1.00 90.50 84 LEU A C 1
ATOM 669 O O . LEU A 1 84 ? -0.661 -11.265 -10.483 1.00 90.50 84 LEU A O 1
ATOM 673 N N . ASP A 1 85 ? -1.473 -9.293 -11.207 1.00 88.75 85 ASP A N 1
ATOM 674 C CA . ASP A 1 85 ? -2.894 -9.682 -11.248 1.00 88.75 85 ASP A CA 1
ATOM 675 C C . ASP A 1 85 ? -3.388 -10.248 -9.897 1.00 88.75 85 ASP A C 1
ATOM 677 O O . ASP A 1 85 ? -4.270 -11.111 -9.837 1.00 88.75 85 ASP A O 1
ATOM 681 N N . THR A 1 86 ? -2.772 -9.802 -8.798 1.00 91.81 86 THR A N 1
ATOM 682 C CA . THR A 1 86 ? -3.114 -10.196 -7.429 1.00 91.81 86 THR A CA 1
ATOM 683 C C . THR A 1 86 ? -3.767 -9.012 -6.734 1.00 91.81 86 THR A C 1
ATOM 685 O O . THR A 1 86 ? -3.235 -7.907 -6.770 1.00 91.81 86 THR A O 1
ATOM 688 N N . THR A 1 87 ? -4.906 -9.253 -6.088 1.00 96.81 87 THR A N 1
ATOM 689 C CA . THR A 1 87 ? -5.590 -8.253 -5.264 1.00 96.81 87 THR A CA 1
ATOM 690 C C . THR A 1 87 ? -5.535 -8.686 -3.808 1.00 96.81 87 THR A C 1
ATOM 692 O O . THR A 1 87 ? -5.921 -9.813 -3.498 1.00 96.81 87 THR A O 1
ATOM 695 N N . TYR A 1 88 ? -5.077 -7.789 -2.941 1.00 97.50 88 TYR A N 1
ATOM 696 C CA . TYR A 1 88 ? -5.121 -7.934 -1.487 1.00 97.50 88 TYR A CA 1
ATOM 697 C C . TYR A 1 88 ? -6.276 -7.118 -0.918 1.00 97.50 88 TYR A C 1
ATOM 699 O O . TYR A 1 88 ? -6.635 -6.073 -1.468 1.00 97.50 88 TYR A O 1
ATOM 707 N N . TYR A 1 89 ? -6.836 -7.565 0.200 1.00 97.81 89 TYR A N 1
ATOM 708 C CA . TYR A 1 89 ? -7.994 -6.923 0.817 1.00 97.81 89 TYR A CA 1
ATOM 709 C C . TYR A 1 89 ? -7.736 -6.637 2.286 1.00 97.81 89 TYR A C 1
ATOM 711 O O . TYR A 1 89 ? -7.353 -7.542 3.020 1.00 97.81 89 TYR A O 1
ATOM 719 N N . ILE A 1 90 ? -8.006 -5.407 2.725 1.00 98.06 90 ILE A N 1
ATOM 720 C CA . ILE A 1 90 ? -8.088 -5.028 4.138 1.00 98.06 90 ILE A CA 1
ATOM 721 C C . ILE A 1 90 ? -9.554 -4.747 4.469 1.00 98.06 90 ILE A C 1
ATOM 723 O O . ILE A 1 90 ? -10.148 -3.794 3.968 1.00 98.06 90 ILE A O 1
ATOM 727 N N . ASN A 1 91 ? -10.130 -5.581 5.324 1.00 96.94 91 ASN A N 1
ATOM 728 C CA . ASN A 1 91 ? -11.496 -5.468 5.811 1.00 96.94 91 ASN A CA 1
ATOM 729 C C . ASN A 1 91 ? -11.515 -4.714 7.141 1.00 96.94 91 ASN A C 1
ATOM 731 O O . ASN A 1 91 ? -10.841 -5.126 8.089 1.00 96.94 91 ASN A O 1
ATOM 735 N N . ASP A 1 92 ? -12.328 -3.665 7.228 1.00 96.44 92 ASP A N 1
ATOM 736 C CA . ASP A 1 92 ? -12.718 -3.071 8.506 1.00 96.44 92 ASP A CA 1
ATOM 737 C C . ASP A 1 92 ? -13.843 -3.908 9.132 1.00 96.44 92 ASP A C 1
ATOM 739 O O . ASP A 1 92 ? -14.925 -4.075 8.555 1.00 96.44 92 ASP A O 1
ATOM 743 N N . THR A 1 93 ? -13.571 -4.491 10.298 1.00 94.12 93 THR A N 1
ATOM 744 C CA . THR A 1 93 ? -14.504 -5.369 11.006 1.00 94.12 93 THR A CA 1
ATOM 745 C C . THR A 1 93 ? -14.704 -4.899 12.448 1.00 94.12 93 THR A C 1
ATOM 747 O O . THR A 1 93 ? -13.848 -4.215 13.007 1.00 94.12 93 THR A O 1
ATOM 750 N N . PRO A 1 94 ? -15.787 -5.325 13.127 1.00 92.81 94 PRO A N 1
ATOM 751 C CA . PRO A 1 94 ? -15.997 -4.986 14.536 1.00 92.81 94 PRO A CA 1
ATOM 752 C C . PRO A 1 94 ? -14.870 -5.430 15.483 1.00 92.81 94 PRO A C 1
ATOM 754 O O . PRO A 1 94 ? -14.761 -4.882 16.579 1.00 92.81 94 PRO A O 1
ATOM 757 N N . ASP A 1 95 ? -14.075 -6.426 15.081 1.00 93.44 95 ASP A N 1
ATOM 758 C CA . ASP A 1 95 ? -12.970 -6.986 15.865 1.00 93.44 95 ASP A CA 1
ATOM 759 C C . ASP A 1 95 ? -11.604 -6.354 15.509 1.00 93.44 95 ASP A C 1
ATOM 761 O O . ASP A 1 95 ? -10.590 -6.725 16.101 1.00 93.44 95 ASP A O 1
ATOM 765 N N . GLY A 1 96 ? -11.573 -5.400 14.569 1.00 95.06 96 GLY A N 1
ATOM 766 C CA . GLY A 1 96 ? -10.370 -4.737 14.058 1.00 95.06 96 GLY A CA 1
ATOM 767 C C . GLY A 1 96 ? -10.193 -4.913 12.547 1.00 95.06 96 GLY A C 1
ATOM 768 O O . GLY A 1 96 ? -11.082 -5.412 11.851 1.00 95.06 96 GLY A O 1
ATOM 769 N N . PHE A 1 97 ? -9.023 -4.536 12.036 1.00 97.62 97 PHE A N 1
ATOM 770 C CA . PHE A 1 97 ? -8.681 -4.684 10.623 1.00 97.62 97 PHE A CA 1
ATOM 771 C C . PHE A 1 97 ? -8.151 -6.086 10.332 1.00 97.62 97 PHE A C 1
ATOM 773 O O . PHE A 1 97 ? -7.271 -6.577 11.040 1.00 97.62 97 PHE A O 1
ATOM 780 N N . GLN A 1 98 ? -8.650 -6.726 9.278 1.00 97.62 98 GLN A N 1
ATOM 781 C CA . GLN A 1 98 ? -8.204 -8.054 8.850 1.00 97.62 98 GLN A CA 1
ATOM 782 C C . GLN A 1 98 ? -7.802 -8.026 7.382 1.00 97.62 98 GLN A C 1
ATOM 784 O O . GLN A 1 98 ? -8.522 -7.470 6.559 1.00 97.62 98 GLN A O 1
ATOM 789 N N . CYS A 1 99 ? -6.669 -8.646 7.055 1.00 96.81 99 CYS A N 1
ATOM 790 C CA . CYS A 1 99 ? -6.221 -8.796 5.678 1.00 96.81 99 CYS A CA 1
ATOM 791 C C . CYS A 1 99 ? -6.269 -10.258 5.256 1.00 96.81 99 CYS A C 1
ATOM 793 O O . CYS A 1 99 ? -5.924 -11.139 6.036 1.00 96.81 99 CYS A O 1
ATOM 795 N N . ASP A 1 100 ? -6.688 -10.512 4.021 1.00 94.19 100 ASP A N 1
ATOM 796 C CA . ASP A 1 100 ? -6.808 -11.844 3.421 1.00 94.19 100 ASP A CA 1
ATOM 797 C C . ASP A 1 100 ? -5.505 -12.663 3.402 1.00 94.19 100 ASP A C 1
ATOM 799 O O . ASP A 1 100 ? -5.554 -13.892 3.307 1.00 94.19 100 ASP A O 1
ATOM 803 N N . LEU A 1 101 ? -4.354 -12.008 3.559 1.00 95.06 101 LEU A N 1
ATOM 804 C CA . LEU A 1 101 ? -3.056 -12.660 3.717 1.00 95.06 101 LEU A CA 1
ATOM 805 C C . LEU A 1 101 ? -2.881 -13.356 5.081 1.00 95.06 101 LEU A C 1
ATOM 807 O O . LEU A 1 101 ? -2.106 -14.314 5.180 1.00 95.06 101 LEU A O 1
ATOM 811 N N . TRP A 1 102 ? -3.593 -12.919 6.128 1.00 95.50 102 TRP A N 1
ATOM 812 C CA . TRP A 1 102 ? -3.423 -13.430 7.490 1.00 95.50 102 TRP A CA 1
ATOM 813 C C . TRP A 1 102 ? -4.747 -13.756 8.211 1.00 95.50 102 TRP A C 1
ATOM 815 O O . TRP A 1 102 ? -5.772 -13.097 8.058 1.00 95.50 102 TRP A O 1
ATOM 825 N N . ASP A 1 103 ? -4.701 -14.749 9.107 1.00 93.50 103 ASP A N 1
ATOM 826 C CA . ASP A 1 103 ? -5.854 -15.202 9.909 1.00 93.50 103 ASP A CA 1
ATOM 827 C C . ASP A 1 103 ? -6.019 -14.437 11.248 1.00 93.50 103 ASP A C 1
ATOM 829 O O . ASP A 1 103 ? -6.560 -14.975 12.221 1.00 93.50 103 ASP A O 1
ATOM 833 N N . TYR A 1 104 ? -5.510 -13.205 11.357 1.00 93.81 104 TYR A N 1
ATOM 834 C CA . TYR A 1 104 ? -5.562 -12.404 12.589 1.00 93.81 104 TYR A CA 1
ATOM 835 C C . TYR A 1 104 ? -5.903 -10.929 12.328 1.00 93.81 104 TYR A C 1
ATOM 837 O O . TYR A 1 104 ? -5.889 -10.469 11.189 1.00 93.81 104 TYR A O 1
ATOM 845 N N . TYR A 1 105 ? -6.231 -10.210 13.408 1.00 96.50 105 TYR A N 1
ATOM 846 C CA . TYR A 1 105 ? -6.691 -8.819 13.382 1.00 96.50 105 TYR A CA 1
ATOM 847 C C . TYR A 1 105 ? -5.619 -7.849 13.881 1.00 96.50 105 TYR A C 1
ATOM 849 O O . TYR A 1 105 ? -4.800 -8.198 14.737 1.00 96.50 105 TYR A O 1
ATOM 857 N N . PHE A 1 106 ? -5.686 -6.624 13.375 1.00 97.31 106 PHE A N 1
ATOM 858 C CA . PHE A 1 106 ? -4.890 -5.476 13.786 1.00 97.31 106 PHE A CA 1
ATOM 859 C C . PHE A 1 106 ? -5.790 -4.394 14.385 1.00 97.31 106 PHE A C 1
ATOM 861 O O . PHE A 1 106 ? -6.930 -4.216 13.955 1.00 97.31 106 PHE A O 1
ATOM 868 N N . ASP A 1 107 ? -5.258 -3.651 15.355 1.00 96.00 107 ASP A N 1
ATOM 869 C CA . ASP A 1 107 ? -5.998 -2.584 16.040 1.00 96.00 107 ASP A CA 1
ATOM 870 C C . ASP A 1 107 ? -6.170 -1.325 15.166 1.00 96.00 107 ASP A C 1
ATOM 872 O O . ASP A 1 107 ? -7.103 -0.550 15.379 1.00 96.00 107 ASP A O 1
ATOM 876 N N . ASP A 1 108 ? -5.284 -1.107 14.189 1.00 95.75 108 ASP A N 1
ATOM 877 C CA . ASP A 1 108 ? -5.268 0.088 13.346 1.00 95.75 108 ASP A CA 1
ATOM 878 C C . ASP A 1 108 ? -4.875 -0.201 11.888 1.00 95.75 108 ASP A C 1
ATOM 880 O O . ASP A 1 108 ? -4.126 -1.136 11.589 1.00 95.75 108 ASP A O 1
ATOM 884 N N . LEU A 1 109 ? -5.400 0.639 10.985 1.00 97.19 109 LEU A N 1
ATOM 885 C CA . LEU A 1 109 ? -5.208 0.542 9.537 1.00 97.19 109 LEU A CA 1
ATOM 886 C C . LEU A 1 109 ? -3.745 0.746 9.120 1.00 97.19 109 LEU A C 1
ATOM 888 O O . LEU A 1 109 ? -3.277 0.107 8.182 1.00 97.19 109 LEU A O 1
ATOM 892 N N . GLU A 1 110 ? -3.023 1.636 9.799 1.00 96.38 110 GLU A N 1
ATOM 893 C CA . GLU A 1 110 ? -1.648 1.988 9.438 1.00 96.38 110 GLU A CA 1
ATOM 894 C C . GLU A 1 110 ? -0.705 0.798 9.653 1.00 96.38 110 GLU A C 1
ATOM 896 O O . GLU A 1 110 ? 0.085 0.469 8.769 1.00 96.38 110 GLU A O 1
ATOM 901 N N . THR A 1 111 ? -0.840 0.090 10.777 1.00 97.00 111 THR A N 1
ATOM 902 C CA . THR A 1 111 ? -0.026 -1.087 11.101 1.00 97.00 111 THR A CA 1
ATOM 903 C C . THR A 1 111 ? -0.268 -2.228 10.116 1.00 97.00 111 THR A C 1
ATOM 905 O O . THR A 1 111 ? 0.694 -2.807 9.607 1.00 97.00 111 THR A O 1
ATOM 908 N N . ILE A 1 112 ? -1.533 -2.547 9.814 1.00 98.00 112 ILE A N 1
ATOM 909 C CA . ILE A 1 112 ? -1.850 -3.615 8.855 1.00 98.00 112 ILE A CA 1
ATOM 910 C C . ILE A 1 112 ? -1.401 -3.256 7.439 1.00 98.00 112 ILE A C 1
ATOM 912 O O . ILE A 1 112 ? -0.840 -4.103 6.749 1.00 98.00 112 ILE A O 1
ATOM 916 N N . ALA A 1 113 ? -1.592 -2.005 7.014 1.00 97.56 113 ALA A N 1
ATOM 917 C CA . ALA A 1 113 ? -1.156 -1.541 5.706 1.00 97.56 113 ALA A CA 1
ATOM 918 C C . ALA A 1 113 ? 0.377 -1.564 5.607 1.00 97.56 113 ALA A C 1
ATOM 920 O O . ALA A 1 113 ? 0.922 -2.070 4.630 1.00 97.56 113 ALA A O 1
ATOM 921 N N . SER A 1 114 ? 1.091 -1.108 6.639 1.00 97.25 114 SER A N 1
ATOM 922 C CA . SER A 1 114 ? 2.558 -1.131 6.651 1.00 97.25 114 SER A CA 1
ATOM 923 C C . SER A 1 114 ? 3.096 -2.556 6.531 1.00 97.25 114 SER A C 1
ATOM 925 O O . SER A 1 114 ? 3.966 -2.804 5.696 1.00 97.25 114 SER A O 1
ATOM 927 N N . GLN A 1 115 ? 2.532 -3.500 7.292 1.00 97.38 115 GLN A N 1
ATOM 928 C CA . GLN A 1 115 ? 2.923 -4.904 7.192 1.00 97.38 115 GLN A CA 1
ATOM 929 C C . GLN A 1 115 ? 2.543 -5.507 5.831 1.00 97.38 115 GLN A C 1
ATOM 931 O O . GLN A 1 115 ? 3.308 -6.297 5.279 1.00 97.38 115 GLN A O 1
ATOM 936 N N . LEU A 1 116 ? 1.394 -5.122 5.262 1.00 97.38 116 LEU A N 1
ATOM 937 C CA . LEU A 1 116 ? 0.963 -5.612 3.950 1.00 97.38 116 LEU A CA 1
ATOM 938 C C . LEU A 1 116 ? 1.931 -5.158 2.870 1.00 97.38 116 LEU A C 1
ATOM 940 O O . LEU A 1 116 ? 2.317 -5.968 2.040 1.00 97.38 116 LEU A O 1
ATOM 944 N N . TYR A 1 117 ? 2.381 -3.908 2.926 1.00 96.44 117 TYR A N 1
ATOM 945 C CA . TYR A 1 117 ? 3.362 -3.384 1.986 1.00 96.44 117 TYR A CA 1
ATOM 946 C C . TYR A 1 117 ? 4.677 -4.184 1.998 1.00 96.44 117 TYR A C 1
ATOM 948 O O . TYR A 1 117 ? 5.254 -4.446 0.945 1.00 96.44 117 TYR A O 1
ATOM 956 N N . ASP A 1 118 ? 5.135 -4.602 3.180 1.00 95.06 118 ASP A N 1
ATOM 957 C CA . ASP A 1 118 ? 6.380 -5.363 3.331 1.00 95.06 118 ASP A CA 1
ATOM 958 C C . ASP A 1 118 ? 6.258 -6.829 2.869 1.00 95.06 118 ASP A C 1
ATOM 960 O O . ASP A 1 118 ? 7.254 -7.435 2.461 1.00 95.06 118 ASP A O 1
ATOM 964 N N . GLU A 1 119 ? 5.060 -7.419 2.950 1.00 94.94 119 GLU A N 1
ATOM 965 C CA . GLU A 1 119 ? 4.818 -8.838 2.646 1.00 94.94 119 GLU A CA 1
ATOM 966 C C . GLU A 1 119 ? 4.157 -9.090 1.283 1.00 94.94 119 GLU A C 1
ATOM 968 O O . GLU A 1 119 ? 4.244 -10.207 0.761 1.00 94.94 119 GLU A O 1
ATOM 973 N N . MET A 1 120 ? 3.497 -8.091 0.694 1.00 92.75 120 MET A N 1
ATOM 974 C CA . MET A 1 120 ? 2.813 -8.233 -0.588 1.00 92.75 120 MET A CA 1
ATOM 975 C C . MET A 1 120 ? 3.798 -8.486 -1.729 1.00 92.75 120 MET A C 1
ATOM 977 O O . MET A 1 120 ? 4.950 -8.050 -1.731 1.00 92.75 120 MET A O 1
ATOM 981 N N . HIS A 1 121 ? 3.327 -9.216 -2.734 1.00 90.19 121 HIS A N 1
ATOM 982 C CA . HIS A 1 121 ? 4.090 -9.489 -3.938 1.00 90.19 121 HIS A CA 1
ATOM 983 C C . HIS A 1 121 ? 3.554 -8.641 -5.094 1.00 90.19 121 HIS A C 1
ATOM 985 O O . HIS A 1 121 ? 2.360 -8.664 -5.395 1.00 90.19 121 HIS A O 1
ATOM 991 N N . GLY A 1 122 ? 4.472 -7.977 -5.794 1.00 87.44 122 GLY A N 1
ATOM 992 C CA . GLY A 1 122 ? 4.148 -7.071 -6.894 1.00 87.44 122 GLY A CA 1
ATOM 993 C C . GLY A 1 122 ? 4.160 -5.612 -6.459 1.00 87.44 122 GLY A C 1
ATOM 994 O O . GLY A 1 122 ? 4.261 -5.298 -5.274 1.00 87.44 122 GLY A O 1
ATOM 995 N N . ASN A 1 123 ? 4.098 -4.723 -7.441 1.00 89.69 123 ASN A N 1
ATOM 996 C CA . ASN A 1 123 ? 3.990 -3.288 -7.214 1.00 89.69 123 ASN A CA 1
ATOM 997 C C . ASN A 1 123 ? 2.517 -2.894 -7.222 1.00 89.69 123 ASN A C 1
ATOM 999 O O . ASN A 1 123 ? 1.757 -3.392 -8.053 1.00 89.69 123 ASN A O 1
ATOM 1003 N N . VAL A 1 124 ? 2.123 -1.997 -6.320 1.00 92.38 124 VAL A N 1
ATOM 1004 C CA . VAL A 1 124 ? 0.742 -1.508 -6.248 1.00 92.38 124 VAL A CA 1
ATOM 1005 C C . VAL A 1 124 ? 0.416 -0.719 -7.508 1.00 92.38 124 VAL A C 1
ATOM 1007 O O . VAL A 1 124 ? 1.125 0.226 -7.853 1.00 92.38 124 VAL A O 1
ATOM 1010 N N . THR A 1 125 ? -0.668 -1.103 -8.174 1.00 91.94 125 THR A N 1
ATOM 1011 C CA . THR A 1 125 ? -1.182 -0.425 -9.370 1.00 91.94 125 THR A CA 1
ATOM 1012 C C . THR A 1 125 ? -2.427 0.397 -9.074 1.00 91.94 125 THR A C 1
ATOM 1014 O O . THR A 1 125 ? -2.636 1.432 -9.701 1.00 91.94 125 THR A O 1
ATOM 1017 N N . GLU A 1 126 ? -3.264 -0.044 -8.130 1.00 93.44 126 GLU A N 1
ATOM 1018 C CA . GLU A 1 126 ? -4.507 0.644 -7.777 1.00 93.44 126 GLU A CA 1
ATOM 1019 C C . GLU A 1 126 ? -4.918 0.351 -6.327 1.00 93.44 126 GLU A C 1
ATOM 1021 O O . GLU A 1 126 ? -4.754 -0.765 -5.835 1.00 93.44 126 GLU A O 1
ATOM 1026 N N . ILE A 1 127 ? -5.491 1.355 -5.656 1.00 96.00 127 ILE A N 1
ATOM 1027 C CA . ILE A 1 127 ? -6.141 1.230 -4.346 1.00 96.00 127 ILE A CA 1
ATOM 1028 C C . ILE A 1 127 ? -7.576 1.747 -4.480 1.00 96.00 127 ILE A C 1
ATOM 1030 O O . ILE A 1 127 ? -7.793 2.885 -4.908 1.00 96.00 127 ILE A O 1
ATOM 1034 N N . ARG A 1 128 ? -8.566 0.936 -4.094 1.00 95.62 128 ARG A N 1
ATOM 1035 C CA . ARG A 1 128 ? -9.996 1.289 -4.172 1.00 95.62 128 ARG A CA 1
ATOM 1036 C C . ARG A 1 128 ? -10.783 0.818 -2.949 1.00 95.62 128 ARG A C 1
ATOM 1038 O O . ARG A 1 128 ? -10.331 -0.039 -2.198 1.00 95.62 128 ARG A O 1
ATOM 1045 N N . ILE A 1 129 ? -11.981 1.378 -2.782 1.00 96.31 129 ILE A N 1
ATOM 1046 C CA . ILE A 1 129 ? -12.955 0.965 -1.763 1.00 96.31 129 ILE A CA 1
ATOM 1047 C C . ILE A 1 129 ? -14.040 0.111 -2.419 1.00 96.31 129 ILE A C 1
ATOM 1049 O O . ILE A 1 129 ? -14.588 0.520 -3.449 1.00 96.31 129 ILE A O 1
ATOM 1053 N N . GLU A 1 130 ? -14.356 -1.030 -1.806 1.00 91.69 130 GLU A N 1
ATOM 1054 C CA . GLU A 1 130 ? -15.447 -1.944 -2.186 1.00 91.69 130 GLU A CA 1
ATOM 1055 C C . GLU A 1 130 ? -16.567 -2.000 -1.139 1.00 91.69 130 GLU A C 1
ATOM 1057 O O . GLU A 1 130 ? -16.267 -1.903 0.075 1.00 91.69 130 GLU A O 1
#

Foldseek 3Di:
DQWAKDKWKQFLVRDTDDDDPVQRDPVSQVVVCVVPDPPTMDIDIDRDDDQQDLVNQLVVQVVQVVVCVVVPDPWKKKWWQFPVRDIKIWTQDPQAIDIPVDPDHDNDPSVVSSVCVVPPPHGTDDIHID

pLDDT: mean 80.8, std 18.54, range [35.97, 98.06]

Sequence (130 aa):
MVEKIKVWVELSGGDIAKVPEWVKTEEDLEKFANEYANQNISVGYDLLDEPMDQDEFLEQVTSAYIDAEKRGFDSIVVAIDTDLDTTYYINDTPDGFQCDLWDYYFDDLETIASQLYDEMHGNVTEIRIE

Radius of gyration: 21.16 Å; Cα contacts (8 Å, |Δi|>4): 190; chains: 1; bounding box: 46×31×56 Å

Nearest PDB structures (foldseek):
  5f4h-assembly1_B  TM=3.834E-01  e=2.314E+00  Saccharolobus islandicus L.S.2.15
  6hg4-assembly1_B-2  TM=4.227E-01  e=6.440E+00  Homo sapiens
  6hga-assembly1_B  TM=4.793E-01  e=9.816E+00  Homo sapiens
  7zan-assembly1_D-2  TM=3.944E-01  e=5.710E+00  Homo sapiens
  6hg9-assembly1_B-2  TM=4.965E-01  e=9.816E+00  Homo sapiens

Solvent-accessible surface area (backbone atoms only — not comparable to full-atom values): 7815 Å² total; per-residue (Å²): 138,79,68,48,62,51,63,47,32,38,37,83,84,75,50,77,52,87,74,60,92,79,53,61,47,72,69,42,43,56,51,50,48,63,76,67,52,76,91,48,65,49,78,51,71,43,80,41,79,64,67,63,47,73,70,58,46,51,50,49,55,51,51,54,50,53,51,41,58,75,72,62,59,94,61,52,29,43,39,38,35,22,79,66,86,44,73,48,43,41,35,60,47,100,86,28,34,33,35,81,92,51,101,59,67,30,92,44,68,66,63,49,48,54,53,43,67,76,69,55,76,64,43,65,73,48,79,47,81,92

Organism: NCBI:txid2881264

Mean predicted aligned error: 12.49 Å